Protein AF-A0A379LGN0-F1 (afdb_monomer_lite)

Organism: NCBI:txid29432

pLDDT: mean 83.25, std 13.43, range [40.66, 96.75]

Foldseek 3Di:
DDPPFDKDWDADWDQDPVGIDGDPIDIDTDDVPDDDPPPDDDDDDDDDPPDDDDDDDDD

Structure (mmCIF, N/CA/C/O backbone):
data_AF-A0A379LGN0-F1
#
_entry.id   AF-A0A379LGN0-F1
#
loop_
_atom_site.group_PDB
_atom_site.id
_atom_site.type_symbol
_atom_site.label_atom_id
_atom_site.label_alt_id
_atom_site.label_comp_id
_atom_site.label_asym_id
_atom_site.label_entity_id
_atom_site.label_seq_id
_atom_site.pdbx_PDB_ins_code
_atom_site.Cartn_x
_atom_site.Cartn_y
_atom_site.Cartn_z
_atom_site.occupancy
_atom_site.B_iso_or_equiv
_atom_site.auth_seq_id
_atom_site.auth_comp_id
_atom_site.auth_asym_id
_atom_site.auth_atom_id
_atom_site.pdbx_PDB_model_num
ATOM 1 N N . MET A 1 1 ? -15.218 -6.316 0.339 1.00 73.50 1 MET A N 1
ATOM 2 C CA . MET A 1 1 ? -14.691 -5.362 1.344 1.00 73.50 1 MET A CA 1
ATOM 3 C C . MET A 1 1 ? -15.846 -4.521 1.856 1.00 73.50 1 MET A C 1
ATOM 5 O O . MET A 1 1 ? -16.776 -4.295 1.092 1.00 73.50 1 MET A O 1
ATOM 9 N N . THR A 1 2 ? -15.817 -4.095 3.117 1.00 89.62 2 THR A N 1
ATOM 10 C CA . THR A 1 2 ? -16.864 -3.256 3.719 1.00 89.62 2 THR A CA 1
ATOM 11 C C . THR A 1 2 ? -16.392 -1.810 3.829 1.00 89.62 2 THR A C 1
ATOM 13 O O . THR A 1 2 ? -15.195 -1.546 3.964 1.00 89.62 2 THR A O 1
ATOM 16 N N . LEU A 1 3 ? -17.328 -0.861 3.783 1.00 93.06 3 LEU A N 1
ATOM 17 C CA . LEU A 1 3 ? -17.025 0.538 4.072 1.00 93.06 3 LEU A CA 1
ATOM 18 C C . LEU A 1 3 ? -16.433 0.656 5.488 1.00 93.06 3 LEU A C 1
ATOM 20 O O . LEU A 1 3 ? -16.893 -0.016 6.410 1.00 93.06 3 LEU A O 1
ATOM 24 N N . GLY A 1 4 ? -15.389 1.474 5.644 1.00 92.94 4 GLY A N 1
ATOM 25 C CA . GLY A 1 4 ? -14.663 1.627 6.911 1.00 92.94 4 GLY A CA 1
ATOM 26 C C . GLY A 1 4 ? -13.587 0.566 7.179 1.00 92.94 4 GLY A C 1
ATOM 27 O O . GLY A 1 4 ? -12.935 0.621 8.220 1.00 92.94 4 GLY A O 1
ATOM 28 N N . ALA A 1 5 ? -13.359 -0.382 6.262 1.00 92.81 5 ALA A N 1
ATOM 29 C CA . ALA A 1 5 ? -12.250 -1.326 6.381 1.00 92.81 5 ALA A CA 1
ATOM 30 C C . ALA A 1 5 ? -10.896 -0.597 6.401 1.00 92.81 5 ALA A C 1
A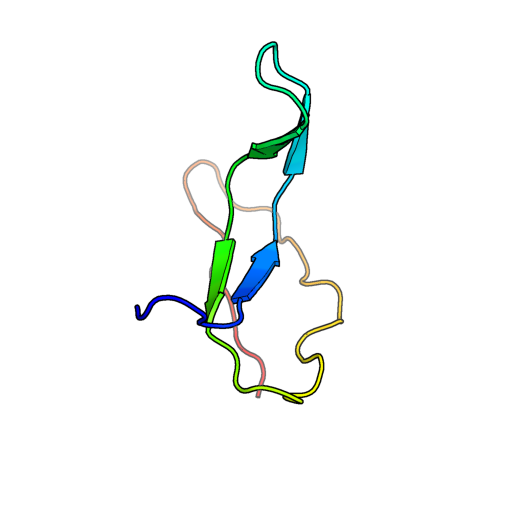TOM 32 O O . ALA A 1 5 ? -10.640 0.302 5.598 1.00 92.81 5 ALA A O 1
ATOM 33 N N . ARG A 1 6 ? -10.004 -1.013 7.3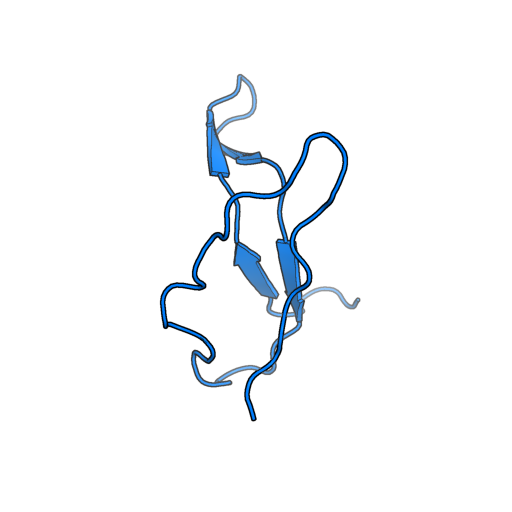05 1.00 92.88 6 ARG A N 1
ATOM 34 C CA . ARG A 1 6 ? -8.649 -0.468 7.400 1.00 92.88 6 ARG A CA 1
ATOM 35 C C . ARG A 1 6 ? -7.721 -1.228 6.462 1.00 92.88 6 ARG A C 1
ATOM 37 O O . ARG A 1 6 ? -7.688 -2.457 6.485 1.00 92.88 6 ARG A O 1
ATOM 44 N N . LEU A 1 7 ? -6.962 -0.489 5.658 1.00 92.44 7 LEU A N 1
ATOM 45 C CA . LEU A 1 7 ? -6.043 -1.047 4.669 1.00 92.44 7 LEU A CA 1
ATOM 46 C C . LEU A 1 7 ? -4.606 -0.648 4.977 1.00 92.44 7 LEU A C 1
ATOM 48 O O . LEU A 1 7 ? -4.344 0.437 5.498 1.00 92.44 7 LEU A O 1
ATOM 52 N N . ARG A 1 8 ? -3.678 -1.524 4.605 1.00 91.19 8 ARG A N 1
ATOM 53 C CA . ARG A 1 8 ? -2.266 -1.193 4.426 1.00 91.19 8 ARG A CA 1
ATOM 54 C C . ARG A 1 8 ? -1.975 -1.207 2.931 1.00 91.19 8 ARG A C 1
ATOM 56 O O . ARG A 1 8 ? -2.411 -2.128 2.247 1.00 91.19 8 ARG A O 1
ATOM 63 N N . LEU A 1 9 ? -1.291 -0.174 2.451 1.00 91.75 9 LEU A N 1
ATOM 64 C CA . LEU A 1 9 ? -1.062 0.080 1.032 1.00 91.75 9 LEU A CA 1
ATOM 65 C C . LEU A 1 9 ? 0.440 0.194 0.765 1.00 91.75 9 LEU A C 1
ATOM 67 O O . LEU A 1 9 ? 1.158 0.783 1.573 1.00 91.75 9 LEU A O 1
ATOM 71 N N . PHE A 1 10 ? 0.884 -0.334 -0.368 1.00 89.25 10 PHE A N 1
ATOM 72 C CA . PHE A 1 10 ? 2.218 -0.134 -0.925 1.00 89.25 10 PHE A CA 1
ATOM 73 C C . PHE A 1 10 ? 2.072 0.292 -2.389 1.00 89.25 10 PHE A C 1
ATOM 75 O O . PHE A 1 10 ? 1.247 -0.262 -3.111 1.00 89.25 10 PHE A O 1
ATOM 82 N N . GLY A 1 11 ? 2.821 1.305 -2.814 1.00 90.38 11 GLY A N 1
ATOM 83 C CA . GLY A 1 11 ? 2.713 1.864 -4.158 1.00 90.38 11 GLY A CA 1
ATOM 84 C C . GLY A 1 11 ? 3.461 3.185 -4.290 1.00 90.38 11 GLY A C 1
ATOM 85 O O . GLY A 1 11 ? 4.058 3.682 -3.333 1.00 90.38 11 GLY A O 1
ATOM 86 N N . GLU A 1 12 ? 3.419 3.764 -5.484 1.00 95.62 12 GLU A N 1
ATOM 87 C CA . GLU A 1 12 ? 4.100 5.020 -5.797 1.00 95.62 12 GLU A CA 1
ATOM 88 C C . GLU A 1 12 ? 3.155 6.213 -5.618 1.00 95.62 12 GLU A C 1
ATOM 90 O O . GLU A 1 12 ? 1.987 6.160 -6.001 1.00 95.62 12 GLU A O 1
ATOM 95 N N . VAL A 1 13 ? 3.657 7.321 -5.072 1.00 95.12 13 VAL A N 1
ATOM 96 C CA . VAL A 1 13 ? 2.903 8.579 -5.013 1.00 95.12 13 VAL A CA 1
ATOM 97 C C . VAL A 1 13 ? 3.052 9.326 -6.335 1.00 95.12 13 VAL A C 1
ATOM 99 O O . VAL A 1 13 ? 4.156 9.687 -6.730 1.00 95.12 13 VAL A O 1
ATOM 102 N N . LYS A 1 14 ? 1.930 9.626 -6.992 1.00 95.31 14 LYS A N 1
ATOM 103 C CA . LYS A 1 14 ? 1.879 10.356 -8.259 1.00 95.31 14 LYS A CA 1
ATOM 104 C C . LYS A 1 14 ? 1.049 11.628 -8.139 1.00 95.31 14 LYS A C 1
ATOM 106 O O . LYS A 1 14 ? -0.097 11.607 -7.693 1.00 95.31 14 LYS A O 1
ATOM 111 N N . PHE A 1 15 ? 1.604 12.739 -8.609 1.00 96.75 15 PHE A N 1
ATOM 112 C CA . PHE A 1 15 ? 0.884 14.005 -8.721 1.00 96.75 15 PHE A CA 1
ATOM 113 C C . PHE A 1 15 ? 0.115 14.065 -10.042 1.00 96.75 15 PHE A C 1
ATOM 115 O O . PHE A 1 15 ? 0.636 13.724 -11.104 1.00 96.75 15 PHE A O 1
ATOM 122 N N . SER A 1 16 ? -1.139 14.502 -9.984 1.00 92.25 16 SER A N 1
ATOM 123 C CA . SER A 1 16 ? -2.010 14.649 -11.150 1.00 92.25 16 SER A CA 1
ATOM 124 C C . SER A 1 16 ? -2.828 15.936 -11.057 1.00 92.25 16 SER A C 1
ATOM 126 O O . SER A 1 16 ? -2.903 16.565 -10.002 1.00 92.25 16 SER A O 1
ATOM 128 N N . ARG A 1 17 ? -3.540 16.281 -12.137 1.00 95.44 17 ARG A N 1
ATOM 129 C CA . ARG A 1 17 ? -4.527 17.377 -12.129 1.00 95.44 17 ARG A CA 1
ATOM 130 C C . ARG A 1 17 ? -5.654 17.196 -11.101 1.00 95.44 17 ARG A C 1
ATOM 132 O O . ARG A 1 17 ? -6.348 18.156 -10.799 1.00 95.44 17 ARG A O 1
ATOM 139 N N . TYR A 1 18 ? -5.852 15.975 -10.604 1.00 93.62 18 TYR A N 1
ATOM 140 C CA . TYR A 1 18 ? -6.852 15.630 -9.592 1.00 93.62 18 TYR A CA 1
ATOM 141 C C . TYR A 1 18 ? -6.241 15.538 -8.184 1.00 93.62 18 TYR A C 1
ATOM 143 O O . TYR A 1 18 ? -6.864 15.000 -7.276 1.00 93.62 18 TYR A O 1
ATOM 151 N N . GLY A 1 19 ? -5.010 16.028 -8.005 1.00 95.94 19 GLY A N 1
ATOM 152 C CA . GLY A 1 19 ? -4.271 15.956 -6.751 1.00 95.94 19 GLY A CA 1
ATOM 153 C C . GLY A 1 19 ? -3.346 14.744 -6.665 1.00 95.94 19 GLY A C 1
ATOM 154 O O . GLY A 1 19 ? -2.964 14.145 -7.679 1.00 95.94 19 GLY A O 1
ATOM 155 N N . VAL A 1 20 ? -2.956 14.430 -5.431 1.00 96.25 20 VAL A N 1
ATOM 156 C CA . VAL A 1 20 ? -2.038 13.339 -5.091 1.00 96.25 20 VAL A CA 1
ATOM 157 C C . VAL A 1 20 ? -2.778 12.008 -5.159 1.00 96.25 20 VAL A C 1
ATOM 159 O O . VAL A 1 20 ? -3.818 11.839 -4.527 1.00 96.25 20 VAL A O 1
ATOM 162 N N . GLN A 1 21 ? -2.238 11.064 -5.922 1.00 94.94 21 GLN A N 1
ATOM 163 C CA . GLN A 1 21 ? -2.790 9.725 -6.100 1.00 94.94 21 GLN A CA 1
ATOM 164 C C . GLN A 1 21 ? -1.727 8.661 -5.833 1.00 94.94 21 GLN A C 1
ATOM 166 O O . GLN A 1 21 ? -0.532 8.942 -5.877 1.00 94.94 21 GLN A O 1
ATOM 171 N N . MET A 1 22 ? -2.167 7.427 -5.592 1.00 94.38 22 MET A N 1
ATOM 172 C CA . MET A 1 22 ? -1.288 6.262 -5.540 1.00 94.38 22 MET A CA 1
ATOM 173 C C . MET A 1 22 ? -1.346 5.518 -6.876 1.00 94.38 22 MET A C 1
ATOM 175 O O . MET A 1 22 ? -2.425 5.131 -7.322 1.00 94.38 22 MET A O 1
ATOM 179 N N . ALA A 1 23 ? -0.198 5.322 -7.513 1.00 92.69 23 ALA A N 1
ATOM 180 C CA . ALA A 1 23 ? -0.049 4.475 -8.685 1.00 92.69 23 ALA A CA 1
ATOM 181 C C . ALA A 1 23 ? 0.314 3.044 -8.262 1.00 92.69 23 ALA A C 1
ATOM 183 O O . ALA A 1 23 ? 1.042 2.845 -7.291 1.00 92.69 23 ALA A O 1
ATOM 184 N N . HIS A 1 24 ? -0.206 2.064 -9.009 1.00 90.12 24 HIS A N 1
ATOM 185 C CA . HIS A 1 24 ? 0.031 0.628 -8.803 1.00 90.12 24 HIS A CA 1
ATOM 186 C C . HIS A 1 24 ? -0.136 0.164 -7.338 1.00 90.12 24 HIS A C 1
ATOM 188 O O . HIS A 1 24 ? 0.799 -0.397 -6.774 1.00 90.12 24 HIS A O 1
ATOM 194 N N . PRO A 1 25 ? -1.296 0.413 -6.695 1.00 92.69 25 PRO A N 1
ATOM 195 C CA . PRO A 1 25 ? -1.477 0.068 -5.293 1.00 92.69 25 PRO A CA 1
ATOM 196 C C . PRO A 1 25 ? -1.596 -1.445 -5.096 1.00 92.69 25 PRO A C 1
ATOM 198 O O . PRO A 1 25 ? -2.506 -2.088 -5.622 1.00 92.69 25 PRO A O 1
ATOM 201 N N . GLU A 1 26 ? -0.744 -1.986 -4.240 1.00 91.06 26 GLU A N 1
ATOM 202 C CA . GLU A 1 26 ? -0.969 -3.262 -3.573 1.00 91.06 26 GLU A CA 1
ATOM 203 C C . GLU A 1 26 ? -1.616 -2.992 -2.213 1.00 91.06 26 GLU A C 1
ATOM 205 O O . GLU A 1 26 ? -1.193 -2.091 -1.483 1.00 91.06 26 GLU A O 1
ATOM 210 N N . TYR A 1 27 ? -2.663 -3.744 -1.864 1.00 91.50 27 TYR A N 1
ATOM 211 C CA . TYR A 1 27 ? -3.396 -3.537 -0.617 1.00 91.50 27 TYR A CA 1
ATOM 212 C C . TYR A 1 27 ? -3.606 -4.831 0.162 1.00 91.50 27 TYR A C 1
ATOM 214 O O . TYR A 1 27 ? -3.865 -5.886 -0.407 1.00 91.50 27 TYR A O 1
ATOM 222 N N . ASN A 1 28 ? -3.590 -4.703 1.489 1.00 90.31 28 ASN A N 1
ATOM 223 C CA . ASN A 1 28 ? -3.976 -5.747 2.430 1.00 90.31 28 ASN A CA 1
ATOM 224 C C . ASN A 1 28 ? -5.016 -5.202 3.412 1.00 90.31 28 ASN A C 1
ATOM 226 O O . ASN A 1 28 ? -4.848 -4.110 3.964 1.00 90.31 28 ASN A O 1
ATOM 230 N N . VAL A 1 29 ? -6.082 -5.966 3.656 1.00 92.81 29 VAL A N 1
ATOM 231 C CA . VAL A 1 29 ? -7.068 -5.653 4.702 1.00 92.81 29 VAL A CA 1
ATOM 232 C C . VAL A 1 29 ? -6.475 -6.014 6.059 1.00 92.81 29 VAL A C 1
ATOM 234 O O . VAL A 1 29 ? -5.956 -7.114 6.229 1.00 92.81 29 VAL A O 1
ATOM 237 N N . VAL A 1 30 ? -6.545 -5.101 7.029 1.00 93.56 30 VAL A N 1
ATOM 238 C CA . VAL A 1 30 ? -5.961 -5.304 8.361 1.00 93.56 30 VAL A CA 1
ATOM 239 C C . VAL A 1 30 ? -6.976 -5.050 9.468 1.00 93.56 30 VAL A C 1
ATOM 241 O O . VAL A 1 30 ? -7.803 -4.140 9.384 1.00 93.56 30 VAL A O 1
ATOM 244 N N . ALA A 1 31 ? -6.887 -5.838 10.539 1.00 92.50 31 ALA A N 1
ATOM 245 C CA . ALA A 1 31 ? -7.644 -5.570 11.752 1.00 92.50 31 ALA A CA 1
ATOM 246 C C . ALA A 1 31 ? -7.165 -4.255 12.407 1.00 92.50 31 ALA A C 1
ATOM 248 O O . ALA A 1 31 ? -5.978 -3.911 12.326 1.00 92.50 31 ALA A O 1
ATOM 249 N N . PRO A 1 32 ? -8.053 -3.502 13.077 1.00 89.62 32 PRO A N 1
ATOM 250 C CA . PRO A 1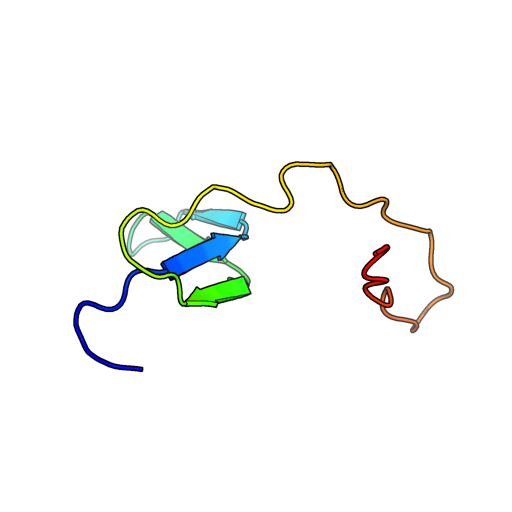 32 ? -7.644 -2.364 13.893 1.00 89.62 32 PRO A CA 1
ATOM 251 C C . PRO A 1 32 ? -6.597 -2.780 14.936 1.00 89.62 32 PRO A C 1
ATOM 253 O O . PRO A 1 32 ? -6.756 -3.795 15.605 1.00 89.62 32 PRO A O 1
ATOM 256 N N . GLY A 1 33 ? -5.515 -2.009 15.061 1.00 88.50 33 GLY A N 1
ATOM 257 C CA . GLY A 1 33 ? -4.430 -2.305 16.006 1.00 88.50 33 GLY A CA 1
ATOM 258 C C . GLY A 1 33 ? -3.493 -3.445 15.590 1.00 88.50 33 GLY A C 1
ATOM 259 O O . GLY A 1 33 ? -2.546 -3.725 16.319 1.00 88.50 33 GLY A O 1
ATOM 260 N N . ALA A 1 34 ? -3.703 -4.075 14.427 1.00 90.81 34 ALA A N 1
ATOM 261 C CA . ALA A 1 34 ? -2.795 -5.106 13.936 1.00 90.81 34 ALA A CA 1
ATOM 262 C C . ALA A 1 34 ? -1.364 -4.549 13.770 1.00 90.81 34 ALA A C 1
ATOM 264 O O . ALA A 1 34 ? -1.196 -3.462 13.195 1.00 90.81 34 ALA A O 1
ATOM 265 N N . PRO A 1 35 ? -0.331 -5.280 14.228 1.00 88.56 35 PRO A N 1
ATOM 266 C CA . PRO A 1 35 ? 1.047 -4.815 14.160 1.00 88.56 35 PRO A CA 1
ATOM 267 C C . PRO A 1 35 ? 1.505 -4.600 12.713 1.00 88.56 35 PRO A C 1
ATOM 269 O O . PRO A 1 35 ? 0.943 -5.130 11.742 1.00 88.56 35 PRO A O 1
ATOM 272 N N . VAL A 1 36 ? 2.540 -3.778 12.543 1.00 86.25 36 VAL A N 1
ATOM 273 C CA . VAL A 1 36 ? 3.229 -3.700 11.255 1.00 86.25 36 VAL A CA 1
ATOM 274 C C . VAL A 1 36 ? 4.091 -4.946 11.116 1.00 86.25 36 VAL A C 1
ATOM 276 O O . VAL A 1 36 ? 4.948 -5.206 11.951 1.00 86.25 36 VAL A O 1
ATOM 279 N N . VAL A 1 37 ? 3.806 -5.739 10.088 1.00 81.75 37 VAL A N 1
ATOM 280 C CA . VAL A 1 37 ? 4.492 -6.998 9.783 1.00 81.75 37 VAL A CA 1
ATOM 281 C C . VAL A 1 37 ? 5.163 -6.859 8.425 1.00 81.75 37 VAL A C 1
ATOM 283 O O . VAL A 1 37 ? 4.702 -6.061 7.606 1.00 81.75 37 VAL A O 1
ATOM 286 N N . ASN A 1 38 ? 6.222 -7.637 8.193 1.00 75.62 38 ASN A N 1
ATOM 287 C CA . ASN A 1 38 ? 6.991 -7.622 6.947 1.00 75.62 38 ASN A CA 1
ATOM 288 C C . ASN A 1 38 ? 7.583 -6.231 6.621 1.00 75.62 38 ASN A C 1
ATOM 290 O O . ASN A 1 38 ? 7.404 -5.694 5.534 1.00 75.62 38 ASN A O 1
ATOM 294 N N . THR A 1 39 ? 8.246 -5.618 7.609 1.00 82.44 39 THR A N 1
ATOM 295 C CA . THR A 1 39 ? 8.933 -4.316 7.480 1.00 82.44 39 THR A CA 1
ATOM 296 C C . THR A 1 39 ? 10.343 -4.425 6.900 1.00 82.44 39 THR A C 1
ATOM 298 O O . THR A 1 39 ? 10.988 -3.405 6.662 1.00 82.44 39 THR A O 1
ATOM 301 N N . GLY A 1 40 ? 10.844 -5.648 6.713 1.00 84.12 40 GLY A N 1
ATOM 302 C CA . GLY A 1 40 ? 12.129 -5.891 6.074 1.00 84.12 40 GLY A CA 1
ATOM 303 C C . GLY A 1 40 ? 12.072 -5.575 4.583 1.00 84.12 40 GLY A C 1
ATOM 304 O O . GLY A 1 40 ? 11.029 -5.706 3.943 1.00 84.12 40 GLY A O 1
ATOM 305 N N . LE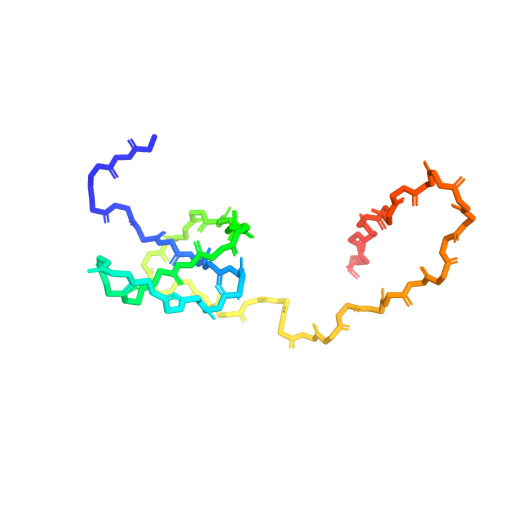U A 1 41 ? 13.212 -5.180 4.018 1.00 82.88 41 LEU A N 1
ATOM 306 C CA . LEU A 1 41 ? 13.342 -5.071 2.570 1.00 82.88 41 LEU A CA 1
ATOM 307 C C . LEU A 1 41 ? 13.215 -6.467 1.954 1.00 82.88 41 LEU A C 1
ATOM 309 O O . LEU A 1 41 ? 13.934 -7.388 2.343 1.00 82.88 41 LEU A O 1
ATOM 313 N N . GLN A 1 42 ? 12.314 -6.611 0.985 1.00 80.38 42 GLN A N 1
ATOM 314 C CA . GLN A 1 42 ? 12.232 -7.817 0.171 1.00 80.38 42 GLN A CA 1
ATOM 315 C C . GLN A 1 42 ? 13.322 -7.741 -0.907 1.00 80.38 42 GLN A C 1
ATOM 317 O O . GLN A 1 42 ? 13.370 -6.751 -1.644 1.00 80.38 42 GLN A O 1
ATOM 322 N N . PRO A 1 43 ? 14.228 -8.730 -0.998 1.00 80.38 43 PRO A N 1
ATOM 323 C CA . PRO A 1 43 ? 15.264 -8.718 -2.017 1.00 80.38 43 PRO A CA 1
ATOM 324 C C . PRO A 1 43 ? 14.617 -8.805 -3.399 1.00 80.38 43 PRO A C 1
ATOM 326 O O . PRO A 1 43 ? 13.763 -9.656 -3.637 1.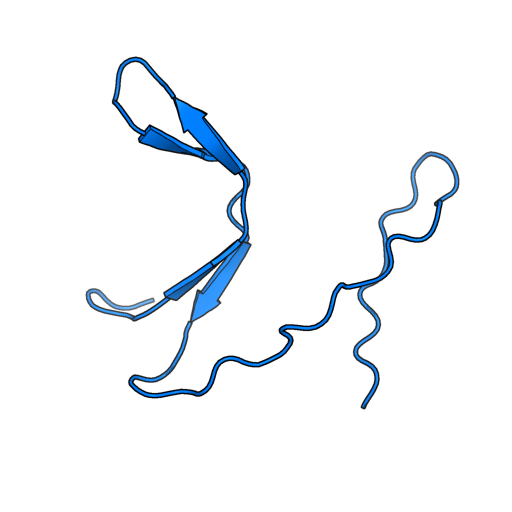00 80.38 43 PRO A O 1
ATOM 329 N N . ILE A 1 44 ? 15.037 -7.938 -4.318 1.00 79.12 44 ILE A N 1
ATOM 330 C CA . ILE A 1 44 ? 14.655 -8.032 -5.727 1.00 79.12 44 ILE A CA 1
ATOM 331 C C . ILE A 1 44 ? 15.755 -8.813 -6.434 1.00 79.12 44 ILE A C 1
ATOM 333 O O . ILE A 1 44 ? 16.884 -8.337 -6.560 1.00 79.12 44 ILE A O 1
ATOM 337 N N . TYR A 1 45 ? 15.435 -10.027 -6.871 1.00 79.69 45 TYR A N 1
ATOM 338 C CA . TYR A 1 45 ? 16.368 -10.850 -7.632 1.00 79.69 45 TYR A CA 1
ATOM 339 C C . TYR A 1 45 ? 16.248 -10.525 -9.121 1.00 79.69 45 TYR A C 1
ATOM 341 O O . TYR A 1 45 ? 15.127 -10.441 -9.628 1.00 79.69 45 TYR A O 1
ATOM 349 N N . PRO A 1 46 ? 17.370 -10.359 -9.844 1.00 71.56 46 PRO A N 1
ATOM 350 C CA . PRO A 1 46 ? 17.320 -10.158 -11.282 1.00 71.56 46 PRO A CA 1
ATOM 351 C C . PRO A 1 46 ? 16.663 -11.374 -11.937 1.00 71.56 46 PRO A C 1
ATOM 353 O O . PRO A 1 46 ? 17.133 -12.504 -11.797 1.00 71.56 46 PRO A O 1
ATOM 356 N N . THR A 1 47 ? 15.561 -11.142 -12.643 1.00 70.25 47 THR A N 1
ATOM 357 C CA . THR A 1 47 ? 14.877 -12.176 -13.414 1.00 70.25 47 THR A CA 1
ATOM 358 C C . THR A 1 47 ? 15.323 -12.146 -14.874 1.00 70.25 47 THR A C 1
ATOM 360 O O . THR A 1 47 ? 15.735 -11.115 -15.410 1.00 70.25 47 THR A O 1
ATOM 363 N N . VAL A 1 48 ? 15.251 -13.297 -15.546 1.00 76.25 48 VAL A N 1
ATOM 364 C CA . VAL A 1 48 ? 15.378 -13.347 -17.008 1.00 76.25 48 VAL A CA 1
ATOM 365 C C . VAL A 1 48 ? 14.167 -12.661 -17.646 1.00 76.25 48 VAL A C 1
ATOM 367 O O . VAL A 1 48 ? 13.071 -12.664 -17.080 1.00 76.25 48 VAL A O 1
ATOM 370 N N . LYS A 1 49 ? 14.353 -12.068 -18.832 1.00 73.50 49 LYS A N 1
ATOM 371 C CA . LYS A 1 49 ? 13.292 -11.363 -19.568 1.00 73.50 49 LYS A CA 1
ATOM 372 C C . LYS A 1 49 ? 12.004 -12.200 -19.609 1.00 73.50 49 LYS A C 1
ATOM 374 O O . LYS A 1 49 ? 11.992 -13.276 -20.197 1.00 73.50 49 LYS A O 1
ATOM 379 N N . GLY A 1 50 ? 10.927 -11.670 -19.026 1.00 66.12 50 GLY A N 1
ATOM 380 C CA . GLY A 1 50 ? 9.599 -12.295 -19.034 1.00 66.12 50 GLY A CA 1
ATOM 381 C C . GLY A 1 50 ? 9.236 -13.116 -17.792 1.00 66.12 50 GLY A C 1
ATOM 382 O O . GLY A 1 50 ? 8.135 -13.656 -17.758 1.00 66.12 50 GLY A O 1
ATOM 383 N N . LEU A 1 51 ? 10.099 -13.196 -16.771 1.00 68.38 51 LEU A N 1
ATOM 384 C CA . LEU A 1 51 ? 9.771 -13.861 -15.506 1.00 68.38 51 LEU A CA 1
ATOM 385 C C . LEU A 1 51 ? 9.478 -12.832 -14.401 1.00 68.38 51 LEU A C 1
ATOM 387 O O . LEU A 1 51 ? 10.301 -11.959 -14.121 1.00 68.38 51 LEU A O 1
ATOM 391 N N . HIS A 1 52 ? 8.311 -12.944 -13.761 1.00 64.75 52 HIS A N 1
ATOM 392 C CA . HIS A 1 52 ? 7.979 -12.164 -12.565 1.00 64.75 52 HIS A CA 1
ATOM 393 C C . HIS A 1 52 ? 8.691 -12.734 -11.333 1.00 64.75 52 HIS A C 1
ATOM 395 O O . HIS A 1 52 ? 8.924 -13.941 -11.243 1.00 64.75 52 HIS A O 1
ATOM 401 N N . GLN A 1 53 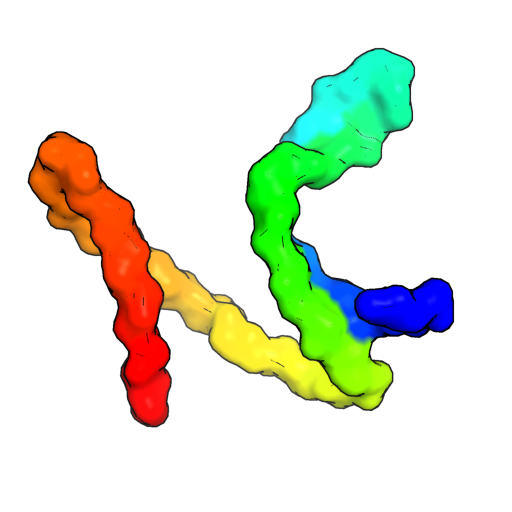? 9.016 -11.870 -10.368 1.00 66.50 53 GLN A N 1
ATOM 402 C CA . GLN A 1 53 ? 9.519 -12.308 -9.071 1.00 66.50 53 GLN A CA 1
ATOM 403 C C . GLN A 1 53 ? 8.454 -13.149 -8.355 1.00 66.50 53 GLN A C 1
ATOM 405 O O . GLN A 1 53 ? 7.314 -12.718 -8.185 1.00 66.50 53 GLN A O 1
ATOM 410 N N . ILE A 1 54 ? 8.837 -14.348 -7.921 1.00 68.25 54 ILE A N 1
ATOM 411 C CA . ILE A 1 54 ? 8.014 -15.170 -7.033 1.00 68.25 54 ILE A CA 1
ATOM 412 C C . ILE A 1 54 ? 8.218 -14.635 -5.613 1.00 68.25 54 ILE A C 1
ATOM 414 O O . ILE A 1 54 ? 9.349 -14.587 -5.127 1.00 68.25 54 ILE A O 1
ATOM 418 N N . ASN A 1 55 ? 7.136 -14.225 -4.949 1.00 59.31 55 ASN A N 1
ATOM 419 C CA . ASN A 1 55 ? 7.170 -13.889 -3.526 1.00 59.31 55 ASN A CA 1
ATOM 420 C C . ASN A 1 55 ? 7.377 -15.176 -2.717 1.00 59.31 55 ASN A C 1
ATOM 422 O O . ASN A 1 55 ? 6.445 -15.960 -2.541 1.00 59.31 55 ASN A O 1
ATOM 426 N N . TYR A 1 56 ? 8.598 -15.400 -2.229 1.00 57.00 56 TYR A N 1
ATOM 427 C CA . TYR A 1 56 ? 8.866 -16.436 -1.237 1.00 57.00 56 TYR A CA 1
ATOM 428 C C . TYR A 1 56 ? 8.525 -15.886 0.145 1.00 57.00 56 TYR A C 1
ATOM 430 O O . TYR A 1 56 ? 9.186 -14.978 0.643 1.00 57.00 56 TYR A O 1
ATOM 438 N N . VAL A 1 57 ? 7.495 -16.442 0.780 1.00 48.25 57 VAL A N 1
ATOM 439 C CA . VAL A 1 57 ? 7.291 -16.256 2.218 1.00 48.25 57 VAL A CA 1
ATOM 440 C C . VAL A 1 57 ? 8.279 -17.191 2.912 1.00 48.25 57 VAL A C 1
ATOM 442 O O . VAL A 1 57 ? 8.077 -18.404 2.925 1.00 48.25 57 VAL A O 1
ATOM 445 N N . LEU A 1 58 ? 9.385 -16.647 3.420 1.00 48.44 58 LEU A N 1
ATOM 446 C CA . LEU A 1 58 ? 10.226 -17.374 4.370 1.00 48.44 58 LEU A CA 1
ATOM 447 C C . LEU A 1 58 ? 9.479 -17.404 5.712 1.00 48.44 58 LEU A C 1
ATOM 449 O O . LEU A 1 58 ? 9.040 -16.354 6.185 1.00 48.44 58 LEU A O 1
ATOM 453 N N . TYR A 1 59 ? 9.273 -18.619 6.230 1.00 40.66 59 TYR A N 1
ATOM 454 C CA . TYR A 1 59 ? 8.616 -18.918 7.507 1.00 40.66 59 TYR A CA 1
ATOM 455 C C . TYR A 1 59 ? 9.343 -18.297 8.701 1.00 40.66 59 TYR A C 1
ATOM 457 O O . TYR A 1 59 ? 10.596 -18.301 8.689 1.00 40.66 59 TYR A O 1
#

Radius of gyration: 15.33 Å; chains: 1; bounding box: 34×36×36 Å

Secondary structure (DSSP, 8-state):
--TT-EEEEEEEEEEETTEEEEEEEEEEEE-TTPPP---SPPP-PPPPTT-PPP-----

Sequence (59 aa):
MTLGARLRLFGEVKFSRYGVQMAHPEYNVVAPGAPVVNTGLQPIYPTVKGLHQINYVLY